Protein AF-A0A0N1GB96-F1 (afdb_monomer)

Solvent-accessible surface area (backbone atoms only — not comparable to full-atom values): 7333 Å² total; per-residue (Å²): 103,72,34,56,40,52,43,28,73,79,34,82,93,30,49,66,49,30,53,30,46,49,39,70,69,60,24,29,93,85,36,85,56,76,92,45,78,40,70,95,78,43,71,78,84,63,68,73,59,13,24,46,49,73,70,49,47,53,51,31,35,49,34,53,69,71,49,57,64,67,71,70,50,61,82,55,53,89,51,66,68,58,29,21,48,62,29,69,39,98,65,74,91,73,60,61,66,59,53,51,53,52,48,50,51,52,52,41,52,52,40,43,52,29,61,76,68,72,49,88,56,76,26,80,58,130

Sequence (126 aa):
MWGLLRYCRGTARCAPLHAALDRALSGDADGDIGFLDHDEVYDGCTDPPRPPAPAAVDEITRALLEADIDQVLADLPDDPAAAASAVGFQGIRGDVRVCLVEHFLVLWVFFRDAQLQGQCVIVWIN

Mean predicted aligned error: 4.97 Å

Secondary structure (DSSP, 8-state):
-HHHHHHHHT-GGGHHHHHHHHHHHH--TT---GGG-STTT--SSSPPP-PPPHHHHHHHHHHHHH--HHHHGGGS-SSHHHHHHHTT-S--SS-HHHHHHHHHHHHHHHHHHHHHHTPPP-PPP-

Nearest PDB structures (foldseek):
  1ryl-assembly2_B  TM=5.536E-01  e=4.490E-01  Escherichia coli
  1ryl-assembly1_A  TM=6.109E-01  e=8.237E-01  Escherichia coli
  7m96-assembly1_A  TM=5.018E-01  e=4.079E+00  Bos taurus

Foldseek 3Di:
DLLLLLLLVVPPVCVLVNVLVCCLQQAAPPDDPVVQPDCVRDVPPDPDKHWHDLVSLVSSLVSLVPDPLCVSCVPQDPDQCSNCVSSPHPHDDDDSSVVVVVVSVVSNVVSVVCNVVVHIDIHDDD

Radius of gyration: 15.98 Å; Cα contacts (8 Å, |Δi|>4): 140; chains: 1; bounding box: 43×25×37 Å

Structure (mmCIF, N/CA/C/O backbone):
data_AF-A0A0N1GB96-F1
#
_entry.id   AF-A0A0N1GB96-F1
#
loop_
_atom_site.group_PDB
_atom_site.id
_atom_site.type_symbol
_atom_site.label_atom_id
_atom_site.label_alt_id
_atom_site.label_comp_id
_atom_site.label_asym_id
_atom_site.label_entity_id
_atom_site.label_seq_id
_atom_site.pdbx_PDB_ins_code
_atom_site.Cartn_x
_atom_site.Cartn_y
_atom_site.Cartn_z
_atom_site.occupancy
_atom_site.B_iso_or_equiv
_atom_site.auth_seq_id
_atom_site.auth_comp_id
_atom_site.auth_asym_id
_atom_site.auth_atom_id
_atom_site.pdbx_PDB_model_num
ATOM 1 N N . MET A 1 1 ? 0.391 -0.478 -6.613 1.00 79.94 1 MET A N 1
ATOM 2 C CA . MET A 1 1 ? 0.988 -0.982 -5.355 1.00 79.94 1 MET A CA 1
ATOM 3 C C . MET A 1 1 ? 1.506 -2.418 -5.424 1.00 79.94 1 MET A C 1
ATOM 5 O O . MET A 1 1 ? 2.672 -2.612 -5.108 1.00 79.94 1 MET A O 1
ATOM 9 N N . TRP A 1 2 ? 0.734 -3.403 -5.900 1.00 81.50 2 TRP A N 1
ATOM 10 C CA . TRP A 1 2 ? 1.211 -4.794 -6.056 1.00 81.50 2 TRP A CA 1
ATOM 11 C C . TRP A 1 2 ? 2.520 -4.945 -6.849 1.00 81.50 2 TRP A C 1
ATOM 13 O O . TRP A 1 2 ? 3.350 -5.785 -6.510 1.00 81.50 2 TRP A O 1
ATOM 23 N N . GLY A 1 3 ? 2.747 -4.094 -7.857 1.00 84.75 3 GLY A N 1
ATOM 24 C CA . GLY A 1 3 ? 4.007 -4.090 -8.602 1.00 84.75 3 GLY A CA 1
ATOM 25 C C . GLY A 1 3 ? 5.223 -3.655 -7.777 1.00 84.75 3 GLY A C 1
ATOM 26 O O . GLY A 1 3 ? 6.284 -4.261 -7.903 1.00 84.75 3 GLY A O 1
ATOM 27 N N . LEU A 1 4 ? 5.061 -2.683 -6.868 1.00 87.44 4 LEU A N 1
ATOM 28 C CA . LEU A 1 4 ? 6.122 -2.277 -5.940 1.00 87.44 4 LEU A CA 1
ATOM 29 C C . LEU A 1 4 ? 6.412 -3.388 -4.928 1.00 87.44 4 LEU A C 1
ATOM 31 O O . LEU A 1 4 ? 7.568 -3.726 -4.709 1.00 87.44 4 LEU A O 1
ATOM 35 N N . LEU A 1 5 ? 5.367 -4.007 -4.365 1.00 90.62 5 LEU A N 1
ATOM 36 C CA . LEU A 1 5 ? 5.519 -5.144 -3.454 1.00 90.62 5 LEU A CA 1
ATOM 37 C C . LEU A 1 5 ? 6.289 -6.293 -4.123 1.00 90.62 5 LEU A C 1
ATOM 39 O O . LEU A 1 5 ? 7.249 -6.822 -3.558 1.00 90.62 5 LEU A O 1
ATOM 43 N N . ARG A 1 6 ? 5.911 -6.643 -5.358 1.00 88.06 6 ARG A N 1
ATOM 44 C CA . ARG A 1 6 ? 6.601 -7.664 -6.153 1.00 88.06 6 ARG A CA 1
ATOM 45 C C . ARG A 1 6 ? 8.066 -7.308 -6.389 1.00 88.06 6 ARG A C 1
ATOM 47 O O . ARG A 1 6 ? 8.925 -8.168 -6.213 1.00 88.06 6 ARG A O 1
ATOM 54 N N . TYR A 1 7 ? 8.342 -6.066 -6.772 1.00 87.75 7 TYR A N 1
ATOM 55 C CA . TYR A 1 7 ? 9.697 -5.591 -7.026 1.00 87.75 7 TYR A CA 1
ATOM 56 C C . TYR A 1 7 ? 10.566 -5.631 -5.752 1.00 87.75 7 TYR A C 1
ATOM 58 O O . TYR A 1 7 ? 11.695 -6.124 -5.775 1.00 87.75 7 TYR A O 1
ATOM 66 N N . CYS A 1 8 ? 10.009 -5.235 -4.604 1.00 86.62 8 CYS A N 1
ATOM 67 C CA . CYS A 1 8 ? 10.691 -5.291 -3.309 1.00 86.62 8 CYS A CA 1
ATOM 68 C C . CYS A 1 8 ? 10.988 -6.727 -2.838 1.00 86.62 8 CYS A C 1
ATOM 70 O O . CYS A 1 8 ? 12.000 -6.945 -2.172 1.00 86.62 8 CYS A O 1
ATOM 72 N N . ARG A 1 9 ? 10.166 -7.723 -3.205 1.00 83.56 9 ARG A N 1
ATOM 73 C CA . ARG A 1 9 ? 10.353 -9.135 -2.805 1.00 83.56 9 ARG A CA 1
ATOM 74 C C . ARG A 1 9 ? 11.690 -9.727 -3.281 1.00 83.56 9 ARG A C 1
ATOM 76 O O . ARG A 1 9 ? 12.212 -10.638 -2.645 1.00 83.56 9 ARG A O 1
ATOM 83 N N . GLY A 1 10 ? 12.253 -9.214 -4.376 1.00 70.50 10 GLY A N 1
ATOM 84 C CA . GLY A 1 10 ? 13.539 -9.664 -4.923 1.00 70.50 10 GLY A CA 1
ATOM 85 C C . GLY A 1 10 ? 14.775 -9.043 -4.265 1.00 70.50 10 GLY A C 1
ATOM 86 O O . GLY A 1 10 ? 15.892 -9.428 -4.608 1.00 70.50 10 GLY A O 1
ATOM 87 N N . THR A 1 11 ? 14.605 -8.095 -3.336 1.00 71.75 11 THR A N 1
ATOM 88 C CA . THR A 1 11 ? 15.695 -7.217 -2.894 1.00 71.75 11 THR A CA 1
ATOM 89 C C . THR A 1 11 ? 15.780 -7.154 -1.368 1.00 71.75 11 THR A C 1
ATOM 91 O O . THR A 1 11 ? 14.965 -6.505 -0.722 1.00 71.75 11 THR A O 1
ATOM 94 N N . ALA A 1 12 ? 16.821 -7.750 -0.771 1.00 71.19 12 ALA A N 1
ATOM 95 C CA . ALA A 1 12 ? 17.014 -7.770 0.692 1.00 71.19 12 ALA A CA 1
ATOM 96 C C . ALA A 1 12 ? 17.060 -6.364 1.331 1.00 71.19 12 ALA A C 1
ATOM 98 O O . ALA A 1 12 ? 16.630 -6.172 2.465 1.00 71.19 12 ALA A O 1
ATOM 99 N N . ARG A 1 13 ? 17.525 -5.367 0.568 1.00 75.44 13 ARG A N 1
ATOM 100 C CA . ARG A 1 13 ? 17.564 -3.940 0.941 1.00 75.44 13 ARG A CA 1
ATOM 101 C C . ARG A 1 13 ? 16.171 -3.368 1.230 1.00 75.44 13 ARG A C 1
ATOM 103 O O . ARG A 1 13 ? 16.041 -2.406 1.972 1.00 75.44 13 ARG A O 1
ATOM 110 N N . CYS A 1 14 ? 15.138 -3.973 0.652 1.00 83.69 14 CYS A N 1
ATOM 111 C CA . CYS A 1 14 ? 13.757 -3.530 0.743 1.00 83.69 14 CYS A CA 1
ATOM 1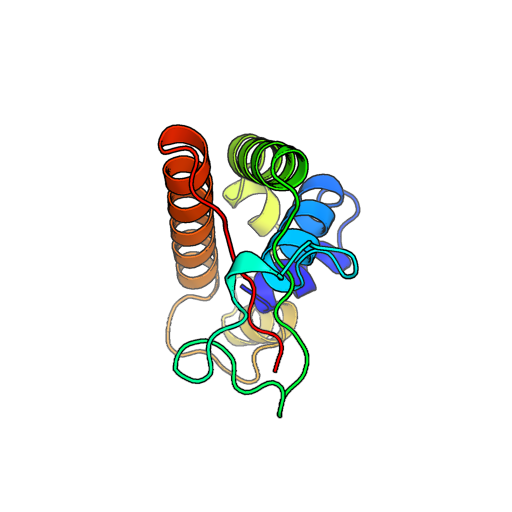12 C C . CYS A 1 14 ? 12.971 -4.275 1.825 1.00 83.69 14 CYS A C 1
ATOM 114 O O . CYS A 1 14 ? 11.758 -4.129 1.851 1.00 83.69 14 CYS A O 1
ATOM 116 N N . ALA A 1 15 ? 13.594 -5.080 2.696 1.00 84.06 15 ALA A N 1
ATOM 117 C CA . ALA A 1 15 ? 12.854 -5.936 3.628 1.00 84.06 15 ALA A CA 1
ATOM 118 C C . ALA A 1 15 ? 11.861 -5.176 4.545 1.00 84.06 15 ALA A C 1
ATOM 120 O O . ALA A 1 15 ? 10.707 -5.608 4.610 1.00 84.06 15 ALA A O 1
ATOM 121 N N . PRO A 1 16 ? 12.220 -4.036 5.180 1.00 88.56 16 PRO A N 1
ATOM 122 C CA . PRO A 1 16 ? 11.265 -3.263 5.984 1.00 88.56 16 PRO A CA 1
ATOM 123 C C . PRO A 1 16 ? 10.111 -2.697 5.148 1.00 88.56 16 PRO A C 1
ATOM 125 O O . PRO A 1 16 ? 8.948 -2.816 5.525 1.00 88.56 16 PRO A O 1
ATOM 128 N N . LEU A 1 17 ? 10.424 -2.151 3.968 1.00 92.31 17 LEU A N 1
ATOM 129 C CA . LEU A 1 17 ? 9.421 -1.626 3.046 1.00 92.31 17 LEU A CA 1
ATOM 130 C C . LEU A 1 17 ? 8.512 -2.739 2.508 1.00 92.31 17 LEU A C 1
ATOM 132 O O . LEU A 1 17 ? 7.306 -2.561 2.435 1.00 92.31 17 LEU A O 1
ATOM 136 N N . HIS A 1 18 ? 9.060 -3.903 2.161 1.00 93.00 18 HIS A N 1
ATOM 137 C CA . HIS A 1 18 ? 8.294 -5.057 1.701 1.00 93.00 18 HIS A CA 1
ATOM 138 C C . HIS A 1 18 ? 7.291 -5.499 2.767 1.00 93.00 18 HIS A C 1
ATOM 140 O O . HIS A 1 18 ? 6.124 -5.674 2.440 1.00 93.00 18 HIS A O 1
ATOM 146 N N . ALA A 1 19 ? 7.716 -5.628 4.028 1.00 92.62 19 ALA A N 1
ATOM 147 C CA . ALA A 1 19 ? 6.820 -5.992 5.125 1.00 92.62 19 ALA A CA 1
ATOM 148 C C . ALA A 1 19 ? 5.706 -4.951 5.330 1.00 92.62 19 ALA A C 1
ATOM 150 O O . ALA A 1 19 ? 4.541 -5.319 5.467 1.00 92.62 19 ALA A O 1
ATOM 151 N N . ALA A 1 20 ? 6.045 -3.659 5.289 1.00 94.31 20 ALA A N 1
ATOM 152 C CA . ALA A 1 20 ? 5.064 -2.583 5.408 1.00 94.31 20 ALA A CA 1
ATOM 153 C C . ALA A 1 20 ? 4.059 -2.580 4.249 1.00 94.31 20 ALA A C 1
ATOM 155 O O . ALA A 1 20 ? 2.860 -2.463 4.477 1.00 94.31 20 ALA A O 1
ATOM 156 N N . LEU A 1 21 ? 4.529 -2.754 3.011 1.00 94.38 21 LEU A N 1
ATOM 157 C CA . LEU A 1 21 ? 3.677 -2.832 1.826 1.00 94.38 21 LEU A CA 1
ATOM 158 C C . LEU A 1 21 ? 2.776 -4.066 1.841 1.00 94.38 21 LEU A C 1
ATOM 160 O O . LEU A 1 21 ? 1.605 -3.961 1.493 1.00 94.38 21 LEU A O 1
ATOM 164 N N . ASP A 1 22 ? 3.305 -5.221 2.237 1.00 93.81 22 ASP A N 1
ATOM 165 C CA . ASP A 1 22 ? 2.542 -6.467 2.316 1.00 93.81 22 ASP A CA 1
ATOM 166 C C . ASP A 1 22 ? 1.396 -6.327 3.317 1.00 93.81 22 ASP A C 1
ATOM 168 O O . ASP A 1 22 ? 0.241 -6.596 2.989 1.00 93.81 22 ASP A O 1
ATOM 172 N N . ARG A 1 23 ? 1.701 -5.788 4.502 1.00 93.94 23 ARG A N 1
ATOM 173 C CA . ARG A 1 23 ? 0.720 -5.553 5.563 1.00 93.94 23 ARG A CA 1
ATOM 174 C C . ARG A 1 23 ? -0.279 -4.450 5.209 1.00 93.94 23 ARG A C 1
ATOM 176 O O . ARG A 1 23 ? -1.464 -4.602 5.474 1.00 93.94 23 ARG A O 1
ATOM 183 N N . ALA A 1 24 ? 0.160 -3.380 4.546 1.00 93.50 24 ALA A N 1
ATOM 184 C CA . ALA A 1 24 ? -0.724 -2.316 4.065 1.00 93.50 24 ALA A CA 1
ATOM 185 C C . ALA A 1 24 ? -1.726 -2.795 2.999 1.00 93.50 24 ALA A C 1
ATOM 187 O O . ALA A 1 24 ? -2.806 -2.222 2.881 1.00 93.50 24 ALA A O 1
ATOM 188 N N . LEU A 1 25 ? -1.366 -3.815 2.211 1.00 92.19 25 LEU A N 1
ATOM 189 C CA . LEU A 1 25 ? -2.191 -4.344 1.117 1.00 92.19 25 LEU A CA 1
ATOM 190 C C . LEU A 1 25 ? -2.977 -5.604 1.484 1.00 92.19 25 LEU A C 1
ATOM 192 O O . LEU A 1 25 ? -3.948 -5.912 0.799 1.00 92.19 25 LEU A O 1
ATOM 196 N N . SER A 1 26 ? -2.556 -6.327 2.521 1.00 92.06 26 SER A N 1
ATOM 197 C CA . SER A 1 26 ? -3.173 -7.592 2.944 1.00 92.06 26 SER A CA 1
ATOM 198 C C . SER A 1 26 ? -3.884 -7.496 4.293 1.00 92.06 26 SER A C 1
ATOM 200 O O . SER A 1 26 ? -4.664 -8.387 4.625 1.00 92.06 26 SER A O 1
ATOM 202 N N . GLY A 1 27 ? -3.622 -6.438 5.064 1.00 91.50 27 GLY A N 1
ATOM 203 C CA . GLY A 1 27 ? -4.171 -6.248 6.400 1.00 91.50 27 GLY A CA 1
ATOM 204 C C . GLY A 1 27 ? -3.683 -7.274 7.424 1.00 91.50 27 GLY A C 1
ATOM 205 O O . GLY A 1 27 ? -2.779 -8.069 7.157 1.00 91.50 27 GLY A O 1
ATOM 206 N N . ASP A 1 28 ? -4.321 -7.266 8.596 1.00 90.62 28 ASP A N 1
ATOM 207 C CA . ASP A 1 28 ? -4.095 -8.253 9.655 1.00 90.62 28 ASP A CA 1
ATOM 208 C C . ASP A 1 28 ? -5.221 -9.287 9.673 1.00 90.62 28 ASP A C 1
ATOM 210 O O . ASP A 1 28 ? -6.398 -8.935 9.714 1.00 90.62 28 ASP A O 1
ATOM 214 N N . ALA A 1 29 ? -4.863 -10.575 9.649 1.00 81.44 29 ALA A N 1
ATOM 215 C CA . ALA A 1 29 ? -5.838 -11.668 9.603 1.00 81.44 29 ALA A CA 1
ATOM 216 C C . ALA A 1 29 ? -6.740 -11.733 10.849 1.00 81.44 29 ALA A C 1
ATOM 218 O O . ALA A 1 29 ? -7.893 -12.131 10.737 1.00 81.44 29 ALA A O 1
ATOM 219 N N . ASP A 1 30 ? -6.222 -11.306 12.003 1.00 80.69 30 ASP A N 1
ATOM 220 C CA . ASP A 1 30 ? -6.917 -11.341 13.295 1.00 80.69 30 ASP A CA 1
ATOM 221 C C . ASP A 1 30 ? -7.451 -9.955 13.714 1.00 80.69 30 ASP A C 1
ATOM 223 O O . ASP A 1 30 ? -7.652 -9.689 14.900 1.00 80.69 30 ASP A O 1
ATOM 227 N N . GLY A 1 31 ? -7.620 -9.034 12.757 1.00 79.62 31 GLY A N 1
ATOM 228 C CA . GLY A 1 31 ? -8.152 -7.699 13.022 1.00 79.62 31 GLY A CA 1
ATOM 229 C C . GLY A 1 31 ? -9.599 -7.741 13.527 1.00 79.62 31 GLY A C 1
ATOM 230 O O . GLY A 1 31 ? -10.425 -8.486 13.005 1.00 79.62 31 GLY A O 1
ATOM 231 N N . ASP A 1 32 ? -9.919 -6.924 14.533 1.00 81.88 32 ASP A N 1
ATOM 232 C CA . ASP A 1 32 ? -11.295 -6.776 15.020 1.00 81.88 32 ASP A CA 1
ATOM 233 C C . ASP A 1 32 ? -12.139 -6.037 13.977 1.00 81.88 32 ASP A C 1
ATOM 235 O O . ASP A 1 32 ? -11.877 -4.873 13.680 1.00 81.88 32 ASP A O 1
ATOM 239 N N . ILE A 1 33 ? -13.145 -6.719 13.429 1.00 83.75 33 ILE A N 1
ATOM 240 C CA . ILE A 1 33 ? -14.093 -6.177 12.447 1.00 83.75 33 ILE A CA 1
ATOM 241 C C . ILE A 1 33 ? -15.499 -5.994 13.018 1.00 83.75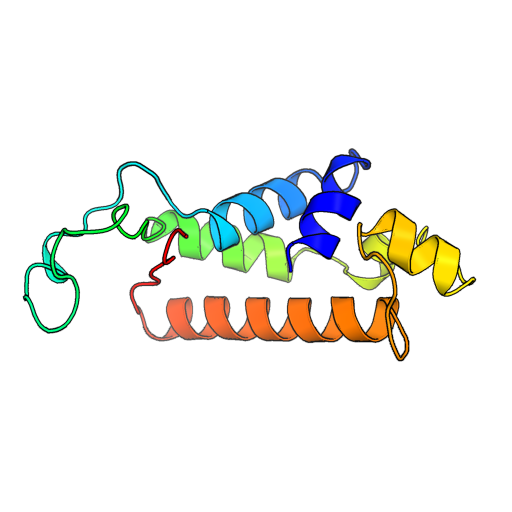 33 ILE A C 1
ATOM 243 O O . ILE A 1 33 ? -16.419 -5.703 12.259 1.00 83.75 33 ILE A O 1
ATOM 247 N N . GLY A 1 34 ? -15.700 -6.146 14.332 1.00 81.31 34 GLY A N 1
ATOM 248 C CA . GLY A 1 34 ? -17.033 -6.064 14.941 1.00 81.31 34 GLY A CA 1
ATOM 249 C C . GLY A 1 34 ? -17.731 -4.719 14.707 1.00 81.31 34 GLY A C 1
ATOM 250 O O . GLY A 1 34 ? -18.952 -4.639 14.693 1.00 81.31 34 GLY A O 1
ATOM 251 N N . PHE A 1 35 ? -16.966 -3.657 14.449 1.00 79.88 35 PHE A N 1
ATOM 252 C CA . PHE A 1 35 ? -17.498 -2.341 14.095 1.00 79.88 35 PHE A CA 1
ATOM 253 C C . PHE A 1 35 ? -18.071 -2.254 12.664 1.00 79.88 35 PHE A C 1
ATOM 255 O O . PHE A 1 35 ? -18.693 -1.249 12.326 1.00 79.88 35 PHE A O 1
ATOM 262 N N . LEU A 1 36 ? -17.856 -3.280 11.832 1.00 81.62 36 LEU A N 1
ATOM 263 C CA . LEU A 1 36 ? -18.387 -3.412 10.471 1.00 81.62 36 LEU A CA 1
ATOM 264 C C . LEU A 1 36 ? -19.634 -4.302 10.401 1.00 81.62 36 LEU A C 1
ATOM 266 O O . LEU A 1 36 ? -20.130 -4.521 9.300 1.00 81.62 36 LEU A O 1
ATOM 270 N N . ASP A 1 37 ? -20.131 -4.805 11.538 1.00 80.06 37 ASP A N 1
ATOM 271 C CA . ASP A 1 37 ? -21.316 -5.670 11.641 1.00 80.06 37 ASP A CA 1
ATOM 272 C C . ASP A 1 37 ? -22.609 -4.883 11.353 1.00 80.06 37 ASP A C 1
ATOM 274 O O . ASP A 1 37 ? -23.380 -4.511 12.242 1.00 80.06 37 ASP A O 1
ATOM 278 N N . HIS A 1 38 ? -22.779 -4.528 10.081 1.00 79.50 38 HIS A N 1
ATOM 279 C CA . HIS A 1 38 ? -23.939 -3.849 9.531 1.00 79.50 38 HIS A CA 1
ATOM 280 C C . HIS A 1 38 ? -24.078 -4.225 8.053 1.00 79.50 38 HIS A C 1
ATOM 282 O O . HIS A 1 38 ? -23.163 -3.970 7.268 1.00 79.50 38 HIS A O 1
ATOM 288 N N . ASP A 1 39 ? -25.238 -4.755 7.657 1.00 76.25 39 ASP A N 1
ATOM 289 C CA . A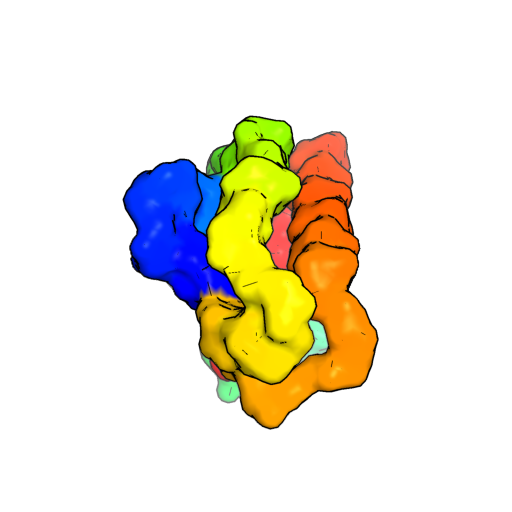SP A 1 39 ? -25.486 -5.324 6.319 1.00 76.25 39 ASP A CA 1
ATOM 290 C C . ASP A 1 39 ? -25.195 -4.354 5.152 1.00 76.25 39 ASP A C 1
ATOM 292 O O . ASP A 1 39 ? -24.864 -4.775 4.049 1.00 76.25 39 ASP A O 1
ATOM 296 N N . GLU A 1 40 ? -25.297 -3.039 5.378 1.00 78.12 40 GLU A N 1
ATOM 297 C CA . GLU A 1 40 ? -24.963 -2.011 4.370 1.00 78.12 40 GLU A CA 1
ATOM 298 C C . GLU A 1 40 ? -23.450 -1.764 4.196 1.00 78.12 40 GLU A C 1
ATOM 300 O O . GLU A 1 40 ? -23.041 -1.075 3.260 1.00 78.12 40 GLU A O 1
ATOM 305 N N . VAL A 1 41 ? -22.621 -2.278 5.105 1.00 76.19 41 VAL A N 1
ATOM 306 C CA . VAL A 1 41 ? -21.163 -2.085 5.136 1.00 76.19 41 VAL A CA 1
ATOM 307 C C . VAL A 1 41 ? -20.443 -3.390 4.820 1.00 76.19 41 VAL A C 1
ATOM 309 O O . VAL A 1 41 ? -19.531 -3.398 3.995 1.00 76.19 41 VAL A O 1
ATOM 312 N N . TYR A 1 42 ? -20.855 -4.487 5.453 1.00 78.12 42 TYR A N 1
ATOM 313 C CA . TYR A 1 42 ? -20.329 -5.822 5.206 1.00 78.12 42 TYR A CA 1
ATOM 314 C C . TYR A 1 42 ? -21.438 -6.854 5.426 1.00 78.12 42 TYR A C 1
ATOM 316 O O . TYR A 1 42 ? -21.906 -7.048 6.542 1.00 78.12 42 TYR A O 1
ATOM 324 N N . ASP A 1 43 ? -21.848 -7.521 4.348 1.00 77.69 43 ASP A N 1
ATOM 325 C CA . ASP A 1 43 ? -22.950 -8.494 4.335 1.00 77.69 43 ASP A CA 1
ATOM 326 C C . ASP A 1 43 ? -22.528 -9.918 4.753 1.00 77.69 43 ASP A C 1
ATOM 328 O O . ASP A 1 43 ? -23.337 -10.848 4.731 1.00 77.69 43 ASP A O 1
ATOM 332 N N . GLY A 1 44 ? -21.248 -10.114 5.090 1.00 79.31 44 GLY A N 1
ATOM 333 C CA . GLY A 1 44 ? -20.694 -11.406 5.493 1.00 79.31 44 GLY A CA 1
ATOM 334 C C . GLY A 1 44 ? -20.558 -12.439 4.368 1.00 79.31 44 GLY A C 1
ATOM 335 O O . GLY A 1 44 ? -20.229 -13.591 4.654 1.00 79.31 44 GLY A O 1
ATOM 336 N N . CYS A 1 45 ? -20.822 -12.073 3.108 1.00 76.50 45 CYS A N 1
ATOM 337 C CA . CYS A 1 45 ? -20.852 -13.020 1.987 1.00 76.50 45 CYS A CA 1
ATOM 338 C C . CYS A 1 45 ? -19.502 -13.176 1.260 1.00 76.50 45 CYS A C 1
ATOM 340 O O . CYS A 1 45 ? -19.352 -14.099 0.455 1.00 76.50 45 CYS A O 1
ATOM 342 N N . THR A 1 46 ? -18.524 -12.307 1.530 1.00 80.12 46 THR A N 1
ATOM 343 C CA . THR A 1 46 ? -17.156 -12.364 0.979 1.00 80.12 46 THR A CA 1
ATOM 344 C C . THR A 1 46 ? -16.125 -12.666 2.065 1.00 80.12 46 THR A C 1
ATOM 346 O O . THR A 1 46 ? -16.469 -12.790 3.237 1.00 80.12 46 THR A O 1
ATOM 349 N N . ASP A 1 47 ? -14.846 -12.775 1.692 1.00 83.69 47 ASP A N 1
ATOM 350 C CA . ASP A 1 47 ? -13.776 -12.804 2.690 1.00 83.69 47 ASP A CA 1
ATOM 351 C C . ASP A 1 47 ? -13.852 -11.553 3.584 1.00 83.69 47 ASP A C 1
ATOM 353 O O . ASP A 1 47 ? -14.113 -10.450 3.080 1.00 83.69 47 ASP A O 1
ATOM 357 N N . PRO A 1 48 ? -13.625 -11.699 4.903 1.00 85.50 48 PRO A N 1
ATOM 358 C CA . PRO A 1 48 ? -13.717 -10.578 5.815 1.00 85.50 48 PRO A CA 1
ATOM 359 C C . PRO A 1 48 ? -12.627 -9.546 5.516 1.00 85.50 48 PRO A C 1
ATOM 361 O O . PRO A 1 48 ? -11.483 -9.919 5.211 1.00 85.50 48 PRO A O 1
ATOM 364 N N . PRO A 1 49 ? -12.945 -8.246 5.645 1.00 88.50 49 PRO A N 1
ATOM 365 C CA . PRO A 1 49 ? -11.930 -7.215 5.591 1.00 88.50 49 PRO A CA 1
ATOM 366 C C . PRO A 1 49 ? -10.897 -7.423 6.701 1.00 88.50 49 PRO A C 1
ATOM 368 O O . PRO A 1 49 ? -11.181 -7.985 7.757 1.00 88.50 49 PRO A O 1
ATOM 371 N N . ARG A 1 50 ? -9.678 -6.953 6.457 1.00 92.25 50 ARG A N 1
ATOM 372 C CA . ARG A 1 50 ? -8.538 -7.140 7.356 1.00 92.25 50 ARG A CA 1
ATOM 373 C C . ARG A 1 50 ? -8.000 -5.783 7.791 1.00 92.25 50 ARG A C 1
ATOM 375 O O . ARG A 1 50 ? -7.131 -5.225 7.120 1.00 92.25 50 ARG A O 1
ATOM 382 N N . PRO A 1 51 ? -8.533 -5.179 8.861 1.00 91.38 51 PRO A N 1
ATOM 383 C CA . PRO A 1 51 ? -8.000 -3.922 9.354 1.00 91.38 51 PRO A CA 1
ATOM 384 C C . PRO A 1 51 ? -6.622 -4.166 9.989 1.00 91.38 51 PRO A C 1
ATOM 386 O O . PRO A 1 51 ? -6.506 -5.036 10.855 1.00 91.38 51 PRO A O 1
ATOM 389 N N . PRO A 1 52 ? -5.559 -3.440 9.597 1.00 92.00 52 PRO A N 1
ATOM 390 C CA . PRO A 1 52 ? -4.325 -3.443 10.368 1.00 92.00 52 PRO A CA 1
ATOM 391 C C . PRO A 1 52 ? -4.584 -2.904 11.781 1.00 92.00 52 PRO A C 1
ATOM 393 O O . PRO A 1 52 ? -5.324 -1.934 11.968 1.00 92.00 52 PRO A O 1
ATOM 396 N N . ALA A 1 53 ? -3.940 -3.505 12.781 1.00 89.62 53 ALA A N 1
ATOM 397 C CA . ALA A 1 53 ? -3.997 -3.012 14.152 1.00 89.62 53 ALA A CA 1
ATOM 398 C C . ALA A 1 53 ? -3.498 -1.550 14.236 1.00 89.62 53 ALA A C 1
ATOM 400 O O . ALA A 1 53 ? -2.632 -1.156 13.451 1.00 89.62 53 ALA A O 1
ATOM 401 N N . PRO A 1 54 ? -3.933 -0.743 15.222 1.00 88.38 54 PRO A N 1
ATOM 402 C CA . PRO A 1 54 ? -3.463 0.640 15.358 1.00 88.38 54 PRO A CA 1
ATOM 403 C C . PRO A 1 54 ? -1.930 0.768 15.408 1.00 88.38 54 PRO A C 1
ATOM 405 O O . PRO A 1 54 ? -1.349 1.597 14.717 1.00 88.38 54 PRO A O 1
ATOM 408 N N . ALA A 1 55 ? -1.254 -0.129 16.137 1.00 90.31 55 ALA A N 1
ATOM 409 C CA . ALA A 1 55 ? 0.210 -0.177 16.166 1.00 90.31 55 ALA A CA 1
ATOM 410 C C . ALA A 1 55 ? 0.824 -0.509 14.791 1.00 90.31 55 ALA A C 1
ATOM 412 O O . ALA A 1 55 ? 1.893 -0.008 14.449 1.00 90.31 55 ALA A O 1
ATOM 413 N N . ALA A 1 56 ? 0.136 -1.310 13.974 1.00 92.56 56 ALA A N 1
ATOM 414 C CA . ALA A 1 56 ? 0.574 -1.619 12.620 1.00 92.56 56 ALA A CA 1
ATOM 415 C C . ALA A 1 56 ? 0.446 -0.405 11.684 1.00 92.56 56 ALA A C 1
ATOM 417 O O . ALA A 1 56 ? 1.309 -0.213 10.833 1.00 92.56 56 ALA A O 1
ATOM 418 N N . VAL A 1 57 ? -0.565 0.455 11.861 1.00 94.00 57 VAL A N 1
ATOM 419 C CA . VAL A 1 57 ? -0.680 1.732 11.125 1.00 94.00 57 VAL A CA 1
ATOM 420 C C . VAL A 1 57 ? 0.527 2.635 11.413 1.00 94.00 57 VAL A C 1
ATOM 422 O O . VAL A 1 57 ? 1.093 3.217 10.482 1.00 94.00 57 VAL A O 1
ATOM 425 N N . ASP A 1 58 ? 0.987 2.690 12.666 1.00 93.94 58 ASP A N 1
ATOM 426 C CA . ASP A 1 58 ? 2.197 3.431 13.045 1.00 93.94 58 ASP A CA 1
ATOM 427 C C . ASP A 1 58 ? 3.464 2.832 12.419 1.00 93.94 58 ASP A C 1
ATOM 429 O O . ASP A 1 58 ? 4.339 3.559 11.939 1.00 93.94 58 ASP A O 1
ATOM 433 N N . GLU A 1 59 ? 3.582 1.503 12.428 1.00 94.38 59 GLU A N 1
ATOM 434 C CA . GLU A 1 59 ? 4.700 0.776 11.818 1.00 94.38 59 GLU A CA 1
ATOM 435 C C . GLU A 1 59 ? 4.770 0.972 10.305 1.00 94.38 59 GLU A C 1
ATOM 437 O O . GLU A 1 59 ? 5.845 1.276 9.781 1.00 94.38 59 GLU A O 1
ATOM 442 N N . ILE A 1 60 ? 3.632 0.866 9.617 1.00 95.69 60 ILE A N 1
ATOM 443 C CA . ILE A 1 60 ? 3.522 1.094 8.176 1.00 95.69 60 ILE A CA 1
ATOM 444 C C . ILE A 1 60 ? 3.893 2.540 7.854 1.00 95.69 60 ILE A C 1
ATOM 446 O O . ILE A 1 60 ? 4.757 2.772 7.009 1.00 95.69 60 ILE A O 1
ATOM 450 N N . THR A 1 61 ? 3.306 3.515 8.555 1.00 96.00 61 THR A N 1
ATOM 451 C CA . THR A 1 61 ? 3.586 4.939 8.308 1.00 96.00 61 THR A CA 1
ATOM 452 C C . THR A 1 61 ? 5.070 5.256 8.471 1.00 96.00 61 THR A C 1
ATOM 454 O O . THR A 1 61 ? 5.654 5.943 7.630 1.00 96.00 61 THR A O 1
ATOM 457 N N . ARG A 1 62 ? 5.706 4.720 9.520 1.00 94.94 62 ARG A N 1
ATOM 458 C CA . ARG A 1 62 ? 7.141 4.903 9.769 1.00 94.94 62 ARG A CA 1
ATOM 459 C C . ARG A 1 62 ? 7.999 4.272 8.678 1.00 94.94 62 ARG A C 1
ATOM 461 O O . ARG A 1 62 ? 8.889 4.935 8.159 1.00 94.94 62 ARG A O 1
ATOM 468 N N . ALA A 1 63 ? 7.712 3.031 8.296 1.00 95.19 63 ALA A N 1
ATOM 469 C CA . ALA A 1 63 ? 8.465 2.343 7.253 1.00 95.19 63 ALA A CA 1
ATOM 470 C C . ALA A 1 63 ? 8.335 3.033 5.884 1.00 95.19 63 ALA A C 1
ATOM 472 O O . ALA A 1 63 ? 9.306 3.089 5.133 1.00 95.19 63 ALA A O 1
ATOM 473 N N . LEU A 1 64 ? 7.159 3.588 5.567 1.00 95.12 64 LEU A N 1
ATOM 474 C CA . LEU A 1 64 ? 6.955 4.393 4.360 1.00 95.12 64 LEU A CA 1
ATOM 475 C C . LEU A 1 64 ? 7.699 5.737 4.435 1.00 95.12 64 LEU A C 1
ATOM 477 O O . LEU A 1 64 ? 8.244 6.176 3.432 1.00 95.12 64 LEU A O 1
ATOM 481 N N . LEU A 1 65 ? 7.763 6.378 5.606 1.00 95.00 65 LEU A N 1
ATOM 482 C CA . LEU A 1 65 ? 8.518 7.622 5.796 1.00 95.00 65 LEU A CA 1
ATOM 483 C C . LEU A 1 65 ? 10.035 7.419 5.654 1.00 95.00 65 LEU A C 1
ATOM 485 O O . LEU A 1 65 ? 10.722 8.269 5.096 1.00 95.00 65 LEU A O 1
ATOM 489 N N . GLU A 1 66 ? 10.558 6.320 6.196 1.00 94.31 66 GLU A N 1
ATOM 490 C CA . GLU A 1 66 ? 11.992 5.999 6.182 1.00 94.31 66 GLU A CA 1
ATOM 491 C C . GLU A 1 66 ? 12.467 5.447 4.830 1.00 94.31 66 GLU A C 1
ATOM 493 O O . GLU A 1 66 ? 13.669 5.414 4.560 1.00 94.31 66 GLU A O 1
ATOM 498 N N . ALA A 1 67 ? 11.543 4.999 3.978 1.00 92.56 67 ALA A N 1
ATOM 499 C CA . ALA A 1 67 ? 11.873 4.456 2.674 1.00 92.56 67 ALA A CA 1
ATOM 500 C C . ALA A 1 67 ? 12.273 5.560 1.68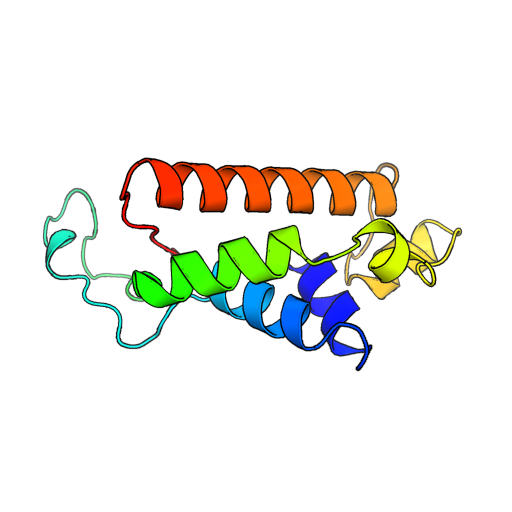5 1.00 92.56 67 ALA A C 1
ATOM 502 O O . ALA A 1 67 ? 11.465 6.389 1.274 1.00 92.56 67 ALA A O 1
ATOM 503 N N . ASP A 1 68 ? 13.516 5.494 1.217 1.00 92.31 68 ASP A N 1
ATOM 504 C CA . ASP A 1 68 ? 13.967 6.231 0.041 1.00 92.31 68 ASP A CA 1
ATOM 505 C C . ASP A 1 68 ? 13.487 5.501 -1.225 1.00 92.31 68 ASP A C 1
ATOM 507 O O . ASP A 1 68 ? 14.095 4.526 -1.680 1.00 92.31 68 ASP A O 1
ATOM 511 N N . ILE A 1 69 ? 12.339 5.930 -1.761 1.00 91.88 69 ILE A N 1
ATOM 512 C CA . ILE A 1 69 ? 11.706 5.277 -2.914 1.00 91.88 69 ILE A CA 1
ATOM 513 C C . ILE A 1 69 ? 12.561 5.369 -4.184 1.00 91.88 69 ILE A C 1
ATOM 515 O O . ILE A 1 69 ? 12.576 4.425 -4.978 1.00 91.88 69 ILE A O 1
ATOM 519 N N . ASP A 1 70 ? 13.321 6.449 -4.357 1.00 91.81 70 ASP A N 1
ATOM 520 C CA . ASP A 1 70 ? 14.207 6.611 -5.508 1.00 91.81 70 ASP A CA 1
ATOM 521 C C . ASP A 1 70 ? 15.357 5.607 -5.435 1.00 91.81 70 ASP A C 1
ATOM 523 O O . ASP A 1 70 ? 15.650 4.924 -6.423 1.00 91.81 70 ASP A O 1
ATOM 527 N N . GLN A 1 71 ? 15.939 5.433 -4.245 1.00 90.88 71 GLN A N 1
ATOM 528 C CA . GLN A 1 71 ? 16.974 4.431 -4.004 1.00 90.88 71 GLN A CA 1
ATOM 529 C C . GLN A 1 71 ? 16.443 2.995 -4.115 1.00 90.88 71 GLN A C 1
ATOM 531 O O . GLN A 1 71 ? 17.154 2.114 -4.609 1.00 90.88 71 GLN A O 1
ATOM 536 N N . VAL A 1 72 ? 15.204 2.736 -3.687 1.00 90.62 72 VAL A N 1
ATOM 537 C CA . VAL A 1 72 ? 14.539 1.434 -3.878 1.00 90.62 72 VAL A CA 1
ATOM 538 C C . VAL A 1 72 ? 14.423 1.120 -5.367 1.00 90.62 72 VAL A C 1
ATOM 540 O O . VAL A 1 72 ? 14.766 0.019 -5.798 1.00 90.62 72 VAL A O 1
ATOM 543 N N . LEU A 1 73 ? 13.997 2.095 -6.168 1.00 92.19 73 LEU A N 1
ATOM 544 C CA . LEU A 1 73 ? 13.806 1.946 -7.608 1.00 92.19 73 LEU A CA 1
ATOM 545 C C . LEU A 1 73 ? 15.094 2.167 -8.419 1.00 92.19 73 LEU A C 1
ATOM 547 O O . LEU A 1 73 ? 15.030 2.183 -9.646 1.00 92.19 73 LEU A O 1
ATOM 551 N N . ALA A 1 74 ? 16.259 2.343 -7.791 1.00 91.56 74 ALA A N 1
ATOM 552 C CA . ALA A 1 74 ? 17.506 2.663 -8.493 1.00 91.56 74 ALA A CA 1
ATOM 553 C C . ALA A 1 74 ? 17.886 1.611 -9.550 1.00 91.56 74 ALA A C 1
ATOM 555 O O . ALA A 1 74 ? 18.338 1.970 -10.630 1.00 91.56 74 ALA A O 1
ATOM 556 N N . ASP A 1 75 ? 17.616 0.335 -9.266 1.00 90.50 75 ASP A N 1
ATOM 557 C CA . ASP A 1 75 ? 17.926 -0.789 -10.161 1.00 90.50 75 ASP A CA 1
ATOM 558 C C . ASP A 1 75 ? 16.765 -1.157 -11.107 1.00 90.50 75 ASP A C 1
ATOM 560 O O . ASP A 1 75 ? 16.813 -2.183 -11.793 1.00 90.50 75 ASP A O 1
ATOM 564 N N . LEU A 1 76 ? 15.703 -0.344 -11.149 1.00 91.06 76 LEU A N 1
ATOM 565 C CA . LEU A 1 76 ? 14.613 -0.543 -12.097 1.00 91.06 76 LEU A CA 1
ATOM 566 C C . LEU A 1 76 ? 15.136 -0.252 -13.516 1.00 91.06 76 LEU A C 1
ATOM 568 O O . LEU A 1 76 ? 15.690 0.828 -13.724 1.00 91.06 76 LEU A O 1
ATOM 572 N N . PRO A 1 77 ? 14.949 -1.165 -14.490 1.00 91.50 77 PRO A N 1
ATOM 573 C CA . PRO A 1 77 ? 15.422 -0.954 -15.855 1.00 91.50 77 PRO A CA 1
ATOM 574 C C . PRO A 1 77 ? 14.875 0.331 -16.489 1.00 91.50 77 PRO A C 1
ATOM 576 O O . PRO A 1 77 ? 13.707 0.661 -16.297 1.00 91.50 77 PRO A O 1
ATOM 579 N N . ASP A 1 78 ? 15.686 0.996 -17.314 1.00 89.81 78 ASP A N 1
ATOM 580 C CA . ASP A 1 78 ? 15.249 2.170 -18.088 1.00 89.81 78 ASP A CA 1
ATOM 581 C C . ASP A 1 78 ? 14.364 1.792 -19.288 1.00 89.81 78 ASP A C 1
ATOM 583 O O . ASP A 1 78 ? 13.576 2.604 -19.773 1.00 89.81 78 ASP A O 1
ATOM 587 N N . ASP A 1 79 ? 14.479 0.553 -19.783 1.00 89.94 79 ASP A N 1
ATOM 588 C CA . ASP A 1 79 ? 13.603 0.042 -20.838 1.00 89.94 79 ASP A CA 1
ATOM 589 C C . ASP A 1 79 ? 12.178 -0.181 -20.290 1.00 89.94 79 ASP A C 1
ATOM 591 O O . ASP A 1 79 ? 12.003 -0.968 -19.352 1.00 89.94 79 ASP A O 1
ATOM 595 N N . PRO A 1 80 ? 11.134 0.437 -20.879 1.00 88.62 80 PRO A N 1
ATOM 596 C CA . PRO A 1 80 ? 9.774 0.355 -20.348 1.00 88.62 80 PRO A CA 1
ATOM 597 C C . PRO A 1 80 ? 9.201 -1.065 -20.279 1.00 88.62 80 PRO A C 1
ATOM 599 O O . PRO A 1 80 ? 8.441 -1.376 -19.359 1.00 88.62 80 PRO A O 1
ATOM 602 N N . ALA A 1 81 ? 9.541 -1.940 -21.233 1.00 88.94 81 ALA A N 1
ATOM 603 C CA . ALA A 1 81 ? 9.041 -3.313 -21.247 1.00 88.94 81 ALA A CA 1
ATOM 604 C C . ALA A 1 81 ? 9.718 -4.159 -20.157 1.00 88.94 81 ALA A C 1
ATOM 606 O O . ALA A 1 81 ? 9.041 -4.891 -19.427 1.00 88.94 81 ALA A O 1
ATOM 607 N N . ALA A 1 82 ? 11.034 -4.012 -19.995 1.00 90.62 82 ALA A N 1
ATOM 608 C CA . ALA A 1 82 ? 11.788 -4.642 -18.919 1.00 90.62 82 ALA A CA 1
ATOM 609 C C . ALA A 1 82 ? 11.339 -4.137 -17.539 1.00 90.62 82 ALA A C 1
ATOM 611 O O . ALA A 1 82 ? 11.127 -4.950 -16.637 1.00 90.62 82 ALA A O 1
ATOM 612 N N . ALA A 1 83 ? 11.117 -2.827 -17.384 1.00 91.44 83 ALA A N 1
ATOM 613 C CA . ALA A 1 83 ? 10.593 -2.230 -16.158 1.00 91.44 83 ALA A CA 1
ATOM 614 C C . ALA A 1 83 ? 9.207 -2.785 -15.807 1.00 91.44 83 ALA A C 1
ATOM 616 O O . ALA A 1 83 ? 8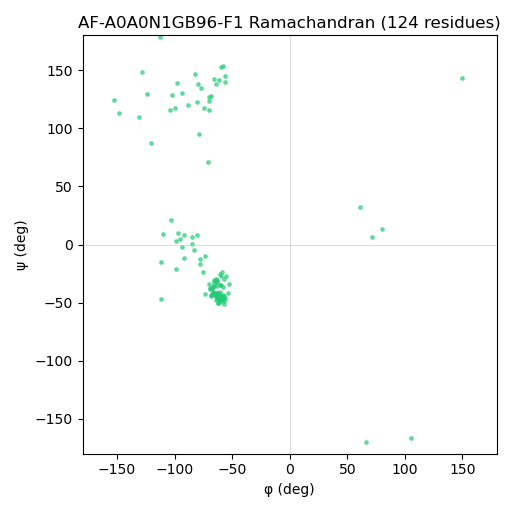.986 -3.222 -14.677 1.00 91.44 83 ALA A O 1
ATOM 617 N N . ALA A 1 84 ? 8.292 -2.835 -16.784 1.00 91.25 84 ALA A N 1
ATOM 618 C CA . ALA A 1 84 ? 6.953 -3.393 -16.606 1.00 91.25 84 ALA A CA 1
ATOM 619 C C . ALA A 1 84 ? 7.017 -4.863 -16.170 1.00 91.25 84 ALA A C 1
ATOM 621 O O . ALA A 1 84 ? 6.374 -5.251 -15.194 1.00 91.25 84 ALA A O 1
ATOM 622 N N . SER A 1 85 ? 7.855 -5.665 -16.831 1.00 90.56 85 SER A N 1
ATOM 623 C CA . SER A 1 85 ? 8.058 -7.071 -16.479 1.00 90.56 85 SER A CA 1
ATOM 624 C C . SER A 1 85 ? 8.644 -7.242 -15.072 1.00 90.56 85 SER A C 1
ATOM 626 O O . SER A 1 85 ? 8.194 -8.115 -14.325 1.00 90.56 85 SER A O 1
ATOM 628 N N . ALA A 1 86 ? 9.613 -6.406 -14.678 1.00 89.50 86 ALA A N 1
ATOM 629 C CA . ALA A 1 86 ? 10.239 -6.453 -13.353 1.00 89.50 86 ALA A CA 1
ATOM 630 C C . ALA A 1 86 ? 9.217 -6.248 -12.224 1.00 89.50 86 ALA A C 1
ATO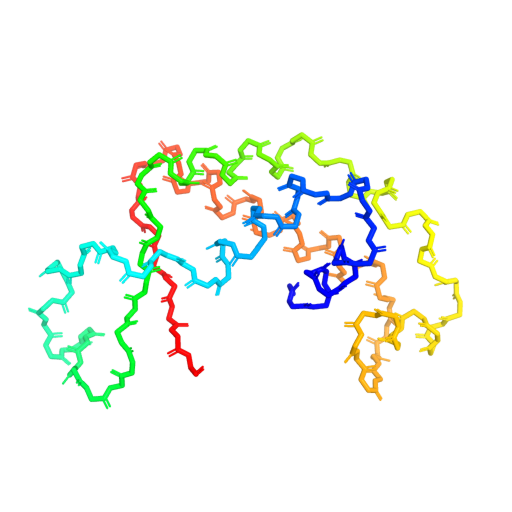M 632 O O . ALA A 1 86 ? 9.299 -6.891 -11.176 1.00 89.50 86 ALA A O 1
ATOM 633 N N . VAL A 1 87 ? 8.204 -5.416 -12.466 1.00 89.69 87 VAL A N 1
ATOM 634 C CA . VAL A 1 87 ? 7.129 -5.130 -11.504 1.00 89.69 87 VAL A CA 1
ATOM 635 C C . VAL A 1 87 ? 5.887 -6.003 -11.738 1.00 89.69 87 VAL A C 1
ATOM 637 O O . VAL A 1 87 ? 4.887 -5.868 -11.040 1.00 89.69 87 VAL A O 1
ATOM 640 N N . GLY A 1 88 ? 5.941 -6.951 -12.682 1.00 89.31 88 GLY A N 1
ATOM 641 C CA . GLY A 1 88 ? 4.876 -7.923 -12.955 1.00 89.31 88 GLY A CA 1
ATOM 642 C C . GLY A 1 88 ? 3.714 -7.409 -13.807 1.00 89.31 88 GLY A C 1
ATOM 643 O O . GLY A 1 88 ? 2.683 -8.077 -13.884 1.00 89.31 88 GLY A O 1
ATOM 644 N N . PHE A 1 89 ? 3.856 -6.257 -14.457 1.00 87.12 89 PHE A N 1
ATOM 645 C CA . PHE A 1 89 ? 2.890 -5.773 -15.436 1.00 87.12 89 PHE A CA 1
ATOM 646 C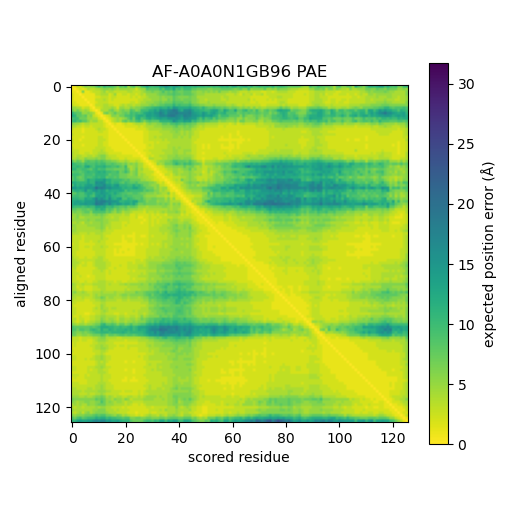 C . PHE A 1 89 ? 3.099 -6.464 -16.789 1.00 87.12 89 PHE A C 1
ATOM 648 O O . PHE A 1 89 ? 4.221 -6.612 -17.262 1.00 87.12 89 PHE A O 1
ATOM 655 N N . GLN A 1 90 ? 2.000 -6.842 -17.447 1.00 81.06 90 GLN A N 1
ATOM 656 C CA . GLN A 1 90 ? 2.006 -7.399 -18.813 1.00 81.06 90 GLN A CA 1
ATOM 657 C C . GLN A 1 90 ? 2.115 -6.306 -19.899 1.00 81.06 90 GLN A C 1
ATOM 659 O O . GLN A 1 90 ? 1.950 -6.566 -21.087 1.00 81.06 90 GLN A O 1
ATOM 664 N N . GLY A 1 91 ? 2.357 -5.065 -19.475 1.00 74.12 91 GLY A N 1
ATOM 665 C CA . GLY A 1 91 ? 2.423 -3.864 -20.294 1.00 74.12 91 GLY A CA 1
ATOM 666 C C . GLY A 1 91 ? 1.973 -2.655 -19.479 1.00 74.12 91 GLY A C 1
ATOM 667 O O . GLY A 1 91 ? 1.057 -2.756 -18.663 1.00 74.12 91 GLY A O 1
ATOM 668 N N . ILE A 1 92 ? 2.614 -1.510 -19.695 1.00 74.31 92 ILE A N 1
ATOM 669 C CA . ILE A 1 92 ? 2.179 -0.225 -19.150 1.00 74.31 92 ILE A CA 1
ATOM 670 C C . ILE A 1 92 ? 2.096 0.792 -20.288 1.00 74.31 92 ILE A C 1
ATOM 672 O O . ILE A 1 92 ? 2.858 0.725 -21.254 1.00 74.31 92 ILE A O 1
ATOM 676 N N . ARG A 1 93 ? 1.172 1.745 -20.182 1.00 79.69 93 ARG A N 1
ATOM 677 C CA . ARG A 1 93 ? 1.250 2.990 -20.949 1.00 79.69 93 ARG A CA 1
ATOM 678 C C . ARG A 1 93 ? 1.816 4.063 -20.032 1.00 79.69 93 ARG A C 1
ATOM 680 O O . ARG A 1 93 ? 1.178 4.393 -19.040 1.00 79.69 93 ARG A O 1
ATOM 687 N N . GLY A 1 94 ? 2.979 4.598 -20.386 1.00 83.38 94 GLY A N 1
ATOM 688 C CA . GLY A 1 94 ? 3.676 5.615 -19.601 1.00 83.38 94 GLY A CA 1
ATOM 689 C C . GLY A 1 94 ? 4.887 5.064 -18.851 1.00 83.38 94 GLY A C 1
ATOM 690 O O . GLY A 1 94 ? 5.364 3.967 -19.136 1.00 83.38 94 GLY A O 1
ATOM 691 N N . ASP A 1 95 ? 5.390 5.865 -17.920 1.00 89.75 95 ASP A N 1
ATOM 692 C CA . ASP A 1 95 ? 6.604 5.584 -17.161 1.00 89.75 95 ASP A CA 1
ATOM 693 C C . ASP A 1 95 ? 6.279 4.766 -15.896 1.00 89.75 95 ASP A C 1
ATOM 695 O O . ASP A 1 95 ? 5.504 5.192 -15.033 1.00 89.75 95 ASP A O 1
ATOM 699 N N . VAL A 1 96 ? 6.870 3.569 -15.793 1.00 91.50 96 VAL A N 1
ATOM 700 C CA . VAL A 1 96 ? 6.693 2.667 -14.643 1.00 91.50 96 VAL A CA 1
ATOM 701 C C . VAL A 1 96 ? 7.206 3.303 -13.357 1.00 91.50 96 VAL A C 1
ATOM 703 O O . VAL A 1 96 ? 6.534 3.198 -12.332 1.00 91.50 96 VAL A O 1
ATOM 706 N N . ARG A 1 97 ? 8.366 3.965 -13.391 1.00 92.62 97 ARG A N 1
ATOM 707 C CA . ARG A 1 97 ? 8.974 4.588 -12.212 1.00 92.62 97 ARG A CA 1
ATOM 708 C C . ARG A 1 97 ? 8.059 5.674 -11.670 1.00 92.62 97 ARG A C 1
ATOM 710 O O . ARG A 1 97 ? 7.732 5.637 -10.487 1.00 92.62 97 ARG A O 1
ATOM 717 N N . VAL A 1 98 ? 7.597 6.575 -12.539 1.00 92.69 98 VAL A N 1
ATOM 718 C CA . VAL A 1 98 ? 6.665 7.651 -12.155 1.00 92.69 98 VAL A CA 1
ATOM 719 C C . VAL A 1 98 ? 5.405 7.062 -11.528 1.00 92.69 98 VAL A C 1
ATOM 721 O O . VAL A 1 98 ? 5.038 7.441 -10.419 1.00 92.69 98 VAL A O 1
ATOM 724 N N . CYS A 1 99 ? 4.806 6.058 -12.173 1.00 91.12 99 CYS A N 1
ATOM 725 C CA . CYS A 1 99 ? 3.618 5.387 -11.653 1.00 91.12 99 CYS A CA 1
ATOM 726 C C . CYS A 1 99 ? 3.852 4.790 -10.252 1.00 91.12 99 CYS A C 1
ATOM 728 O O . CYS A 1 99 ? 3.013 4.948 -9.364 1.00 91.12 99 CYS A O 1
ATOM 730 N N . LEU A 1 100 ? 4.985 4.121 -10.017 1.00 92.62 100 LEU A N 1
ATOM 731 C CA . LEU A 1 100 ? 5.292 3.530 -8.711 1.00 92.62 100 LEU A CA 1
ATOM 732 C C . LEU A 1 100 ? 5.521 4.586 -7.627 1.00 92.62 100 LEU A C 1
ATOM 734 O O . LEU A 1 100 ? 5.007 4.414 -6.522 1.00 92.62 100 LEU A O 1
ATOM 738 N N . VAL A 1 101 ? 6.248 5.661 -7.942 1.00 94.88 101 VAL A N 1
ATOM 739 C CA . VAL A 1 101 ? 6.499 6.770 -7.010 1.00 94.88 101 VAL A CA 1
ATOM 740 C C . VAL A 1 101 ? 5.190 7.458 -6.630 1.00 94.88 101 VAL A C 1
ATOM 742 O O . VAL A 1 101 ? 4.927 7.653 -5.446 1.00 94.88 101 VAL A O 1
ATOM 745 N N . GLU A 1 102 ? 4.323 7.755 -7.599 1.00 94.19 102 GLU A N 1
ATOM 746 C CA . GLU A 1 102 ? 3.023 8.380 -7.333 1.00 94.19 102 GLU A CA 1
ATOM 747 C C . GLU A 1 102 ? 2.150 7.515 -6.419 1.00 94.19 102 GLU A C 1
ATOM 749 O O . GLU A 1 102 ? 1.633 7.998 -5.412 1.00 94.19 102 GLU A O 1
ATOM 754 N N . HIS A 1 103 ? 2.026 6.217 -6.713 1.00 92.75 103 HIS A N 1
ATOM 755 C CA . HIS A 1 103 ? 1.226 5.318 -5.877 1.00 92.75 103 HIS A CA 1
ATOM 756 C C . HIS A 1 103 ? 1.826 5.134 -4.479 1.00 92.75 103 HIS A C 1
ATOM 758 O O . HIS A 1 103 ? 1.077 5.025 -3.508 1.00 92.75 103 HIS A O 1
ATOM 764 N N . PHE A 1 104 ? 3.156 5.109 -4.365 1.00 95.25 104 PHE A N 1
ATOM 765 C CA . PHE A 1 104 ? 3.841 5.069 -3.077 1.00 95.25 104 PHE A CA 1
ATOM 766 C C . PHE A 1 104 ? 3.527 6.316 -2.239 1.00 95.25 104 PHE A C 1
ATOM 768 O O . PHE 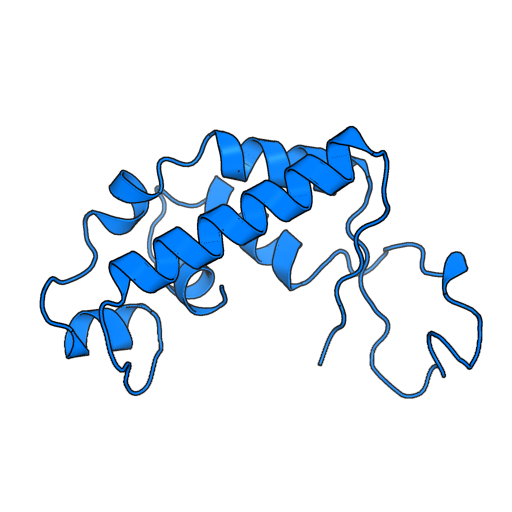A 1 104 ? 3.155 6.188 -1.073 1.00 95.25 104 PHE A O 1
ATOM 775 N N . LEU A 1 105 ? 3.599 7.508 -2.837 1.00 95.62 105 LEU A N 1
ATOM 776 C CA . LEU A 1 105 ? 3.284 8.764 -2.154 1.00 95.62 105 LEU A CA 1
ATOM 777 C C . LEU A 1 105 ? 1.816 8.834 -1.729 1.00 95.62 105 LEU A C 1
ATOM 779 O O . LEU A 1 105 ? 1.532 9.241 -0.605 1.00 95.62 105 LEU A O 1
ATOM 783 N N . VAL A 1 106 ? 0.889 8.399 -2.587 1.00 96.19 106 VAL A N 1
ATOM 784 C CA . VAL A 1 106 ? -0.539 8.319 -2.240 1.00 96.19 106 VAL A CA 1
ATOM 785 C C . VAL A 1 106 ? -0.758 7.396 -1.041 1.00 96.19 106 VAL A C 1
ATOM 787 O O . VAL A 1 106 ? -1.478 7.764 -0.115 1.00 96.19 106 VAL A O 1
ATOM 790 N N . LEU A 1 107 ?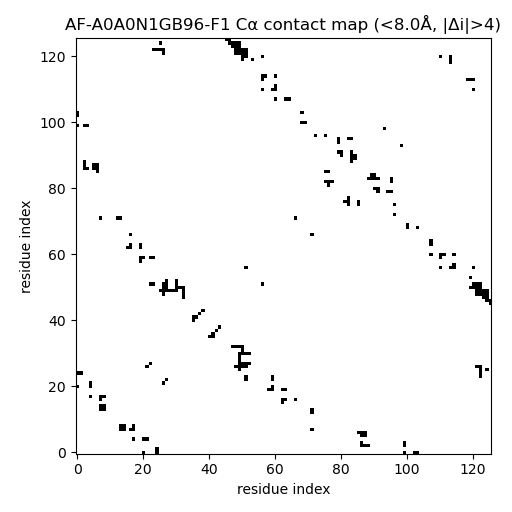 -0.111 6.226 -1.022 1.00 95.81 107 LEU A N 1
ATOM 791 C CA . LEU A 1 107 ? -0.210 5.297 0.103 1.00 95.81 107 LEU A CA 1
ATOM 792 C C . LEU A 1 107 ? 0.360 5.902 1.392 1.00 95.81 107 LEU A C 1
ATOM 794 O O . LEU A 1 107 ? -0.255 5.783 2.451 1.00 95.81 107 LEU A O 1
ATOM 798 N N . TRP A 1 108 ? 1.513 6.567 1.306 1.00 95.81 108 TRP A N 1
ATOM 799 C CA . TRP A 1 108 ? 2.122 7.236 2.452 1.00 95.81 108 TRP A CA 1
ATOM 800 C C . TRP A 1 108 ? 1.224 8.338 3.019 1.00 95.81 108 TRP A C 1
ATOM 802 O O . TRP A 1 108 ? 1.004 8.369 4.229 1.00 95.81 108 TRP A O 1
ATOM 812 N N . VAL A 1 109 ? 0.660 9.197 2.163 1.00 96.69 109 VAL A N 1
ATOM 813 C CA . VAL A 1 109 ? -0.287 10.243 2.585 1.00 96.69 109 VAL A CA 1
ATOM 814 C C . VAL A 1 109 ? -1.509 9.623 3.257 1.00 96.69 109 VAL A C 1
ATOM 816 O O . VAL A 1 109 ? -1.878 10.059 4.342 1.00 96.69 109 VAL A O 1
ATOM 819 N N . PHE A 1 110 ? -2.083 8.569 2.675 1.00 96.06 110 PHE A N 1
ATOM 820 C CA . PHE A 1 110 ? -3.237 7.876 3.245 1.00 96.06 110 PHE A CA 1
ATOM 821 C C . PHE A 1 110 ? -2.972 7.358 4.670 1.00 96.06 110 PHE A C 1
ATOM 823 O O . PHE A 1 110 ? -3.738 7.652 5.586 1.00 96.06 110 PHE A O 1
ATOM 830 N N . PHE A 1 111 ? -1.870 6.629 4.878 1.00 96.44 111 PHE A N 1
ATOM 831 C CA . PHE A 1 111 ? -1.524 6.083 6.196 1.00 96.44 111 PHE A CA 1
ATOM 832 C C . PHE A 1 111 ? -1.162 7.176 7.206 1.00 96.44 111 PHE A C 1
ATOM 834 O O . PHE A 1 111 ? -1.566 7.104 8.367 1.00 96.44 111 PHE A O 1
ATOM 841 N N . ARG A 1 112 ? -0.466 8.225 6.758 1.00 96.31 112 ARG A N 1
ATOM 842 C CA . ARG A 1 112 ? -0.138 9.384 7.591 1.00 96.31 112 ARG A CA 1
ATOM 843 C C . ARG A 1 112 ? -1.388 10.128 8.054 1.00 96.31 112 ARG A C 1
ATOM 845 O O . ARG A 1 112 ? -1.476 10.484 9.227 1.00 96.31 112 ARG A O 1
ATOM 852 N N . ASP A 1 113 ? -2.337 10.372 7.158 1.00 96.69 113 ASP A N 1
ATOM 853 C CA . ASP A 1 113 ? -3.581 11.059 7.503 1.00 96.69 113 ASP A CA 1
ATOM 854 C C . ASP A 1 113 ? -4.421 10.206 8.457 1.00 96.69 113 ASP A C 1
ATOM 856 O O . ASP A 1 113 ? -4.904 10.722 9.467 1.00 96.69 113 ASP A O 1
ATOM 860 N N . ALA A 1 114 ? -4.503 8.893 8.214 1.00 94.31 114 ALA A N 1
ATOM 861 C CA . ALA A 1 114 ? -5.175 7.970 9.122 1.00 94.31 114 ALA A CA 1
ATOM 862 C C . ALA A 1 114 ? -4.541 7.983 10.524 1.00 94.31 114 ALA A C 1
ATOM 864 O O . ALA A 1 114 ? -5.257 8.093 11.521 1.00 94.31 114 ALA A O 1
ATOM 865 N N . GLN A 1 115 ? -3.205 7.959 10.605 1.00 94.38 115 GLN A N 1
ATOM 866 C CA . GLN A 1 115 ? -2.464 8.059 11.863 1.00 94.38 115 GLN A CA 1
ATOM 867 C C . GLN A 1 115 ? -2.755 9.379 12.594 1.00 94.38 115 GLN A C 1
ATOM 869 O O . GLN A 1 115 ? -3.075 9.372 13.783 1.00 94.38 115 GLN A O 1
ATOM 874 N N . LEU A 1 116 ? -2.667 10.517 11.898 1.00 94.38 116 LEU A N 1
ATOM 875 C CA . LEU A 1 116 ? -2.863 11.844 12.495 1.00 94.38 116 LEU A CA 1
ATOM 876 C C . LEU A 1 116 ? -4.294 12.070 12.994 1.00 94.38 116 LEU A C 1
ATOM 878 O O . LEU A 1 116 ? -4.492 12.787 13.974 1.00 94.38 116 LEU A O 1
ATOM 882 N N . GLN A 1 117 ? -5.279 11.475 12.323 1.00 94.00 117 GLN A N 1
ATOM 883 C CA . GLN A 1 117 ? -6.696 11.612 12.659 1.00 94.00 117 GLN A CA 1
ATOM 884 C C . GLN A 1 117 ? -7.206 10.497 13.587 1.00 94.00 117 GLN A C 1
ATOM 886 O O . GLN A 1 117 ? -8.378 10.513 13.962 1.00 94.00 117 GLN A O 1
ATOM 891 N N . GLY A 1 118 ? -6.364 9.521 13.947 1.00 89.62 118 GLY A N 1
ATOM 892 C CA . GLY A 1 118 ? -6.777 8.353 14.731 1.00 89.62 118 GLY A CA 1
ATOM 893 C C . GLY A 1 118 ? -7.839 7.500 14.027 1.00 89.62 118 GLY A C 1
ATOM 894 O O . GLY A 1 118 ? -8.714 6.939 14.687 1.00 89.62 118 GLY A O 1
ATOM 895 N N . GLN A 1 119 ? -7.808 7.442 12.694 1.00 90.25 119 GLN A N 1
ATOM 896 C CA . GLN A 1 119 ? -8.766 6.682 11.893 1.00 90.25 119 GLN A CA 1
ATOM 897 C C . GLN A 1 119 ? -8.380 5.204 11.810 1.00 90.25 119 GLN A C 1
ATOM 899 O O . GLN A 1 119 ? -7.205 4.845 11.743 1.00 90.25 119 GLN A O 1
ATOM 904 N N . CYS A 1 120 ? -9.397 4.344 11.756 1.00 87.81 120 CYS A N 1
ATOM 905 C CA . CYS A 1 120 ? -9.210 2.939 11.423 1.00 87.81 120 CYS A CA 1
ATOM 906 C C . CYS A 1 120 ? -8.997 2.791 9.910 1.00 87.81 120 CYS A C 1
ATOM 908 O O . CYS A 1 120 ? -9.724 3.384 9.111 1.00 87.81 120 CYS A O 1
ATOM 910 N N . VAL A 1 121 ? -8.010 1.983 9.526 1.00 92.12 121 VAL A N 1
ATOM 911 C CA . VAL A 1 121 ? -7.781 1.578 8.137 1.00 92.12 121 VAL A CA 1
ATOM 912 C C . VAL A 1 121 ? -8.399 0.204 7.934 1.00 92.12 121 VAL A C 1
ATOM 914 O O . VAL A 1 121 ? -8.265 -0.670 8.785 1.00 92.12 121 VAL A O 1
ATOM 917 N N . ILE A 1 122 ? -9.051 0.002 6.792 1.00 90.44 122 ILE A N 1
ATOM 918 C CA . ILE A 1 122 ? -9.675 -1.269 6.429 1.00 90.44 122 ILE A CA 1
ATOM 919 C C . ILE A 1 122 ? -9.112 -1.710 5.085 1.00 90.44 122 ILE A C 1
ATOM 921 O O . ILE A 1 122 ? -9.117 -0.936 4.125 1.00 90.44 122 ILE A O 1
ATOM 925 N N . VAL A 1 123 ? -8.654 -2.958 5.012 1.00 91.00 123 VAL A N 1
ATOM 926 C CA . VAL A 1 123 ? -8.248 -3.590 3.756 1.00 91.00 123 VAL A CA 1
ATOM 927 C C . VAL A 1 123 ? -9.341 -4.554 3.323 1.00 91.00 123 VAL A C 1
ATOM 929 O O . VAL A 1 123 ? -9.612 -5.539 4.004 1.00 91.00 123 VAL A O 1
ATOM 932 N N . TRP A 1 124 ? -9.964 -4.274 2.183 1.00 86.00 124 TRP A N 1
ATOM 933 C CA . TRP A 1 124 ? -10.916 -5.187 1.558 1.00 86.00 124 TRP A CA 1
ATOM 934 C C . TRP A 1 124 ? -10.158 -6.259 0.780 1.00 86.00 124 TRP A C 1
ATOM 936 O O . TRP A 1 124 ? -9.345 -5.939 -0.092 1.00 86.00 124 TRP A O 1
ATOM 946 N N . ILE A 1 125 ? -10.409 -7.521 1.122 1.00 82.19 125 ILE A N 1
ATOM 947 C CA . ILE A 1 125 ? -9.778 -8.678 0.488 1.00 82.19 125 ILE A CA 1
ATOM 948 C C . ILE A 1 125 ? -10.694 -9.166 -0.639 1.00 82.19 125 ILE A C 1
ATOM 950 O O . ILE A 1 125 ? -11.894 -9.314 -0.429 1.00 82.19 125 ILE A O 1
ATOM 954 N N . ASN A 1 126 ? -10.117 -9.368 -1.826 1.00 64.50 126 ASN A N 1
ATOM 955 C CA . ASN A 1 126 ? -10.777 -9.892 -3.029 1.00 64.50 126 ASN A CA 1
ATOM 956 C C . ASN A 1 126 ? -10.133 -11.207 -3.464 1.00 64.50 126 ASN A C 1
ATOM 958 O O . ASN A 1 126 ? -8.896 -11.328 -3.289 1.00 64.50 126 ASN A O 1
#

pLDDT: mean 88.29, std 6.76, range [64.5, 96.69]